Protein AF-A0A7C3T3M4-F1 (afdb_monomer)

Radius of gyration: 14.47 Å; Cα contacts (8 Å, |Δi|>4): 45; chains: 1; bounding box: 25×26×35 Å

Sequence (59 aa):
MRDYRSLSLWHDSLPEPITPRPALSGPLAVDVAIVGAGYTGLWTAYYLAKADPHLRIAV

pLDDT: mean 94.06, std 5.63, range [63.81, 98.69]

Secondary structure (DSSP, 8-state):
---SGGG-HHHHT-SS---PPPPPSS----SEE-S--SHHHHHHHHHHHHH-TT--EE-

Solvent-accessible surface area (backbone atoms only — not comparable to full-atom values): 3981 Å² total; per-residue (Å²): 132,86,70,61,43,84,73,38,74,74,50,50,69,47,94,61,85,91,72,81,76,82,74,78,95,61,93,80,93,58,78,42,81,43,93,50,80,46,71,68,41,48,50,51,52,50,54,47,42,71,76,40,75,82,62,46,73,46,98

Mean predicted aligned error: 3.88 Å

Nearest PDB structures (foldseek):
  3tfl-assembly1_A  TM=3.099E-01  e=4.150E+00  Streptococcus pneumoniae

Structure (mmCIF, N/CA/C/O backbone):
data_AF-A0A7C3T3M4-F1
#
_entry.id   AF-A0A7C3T3M4-F1
#
loop_
_atom_site.group_PDB
_atom_site.id
_atom_site.type_symbol
_atom_site.label_atom_id
_atom_site.label_alt_id
_atom_site.label_comp_id
_atom_site.label_asym_id
_atom_site.label_entity_id
_atom_site.label_seq_id
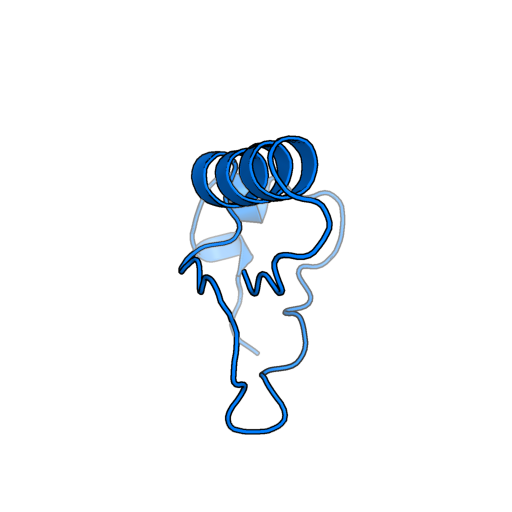_atom_site.pdbx_PDB_ins_code
_atom_site.Cartn_x
_atom_site.Cartn_y
_atom_site.Cartn_z
_atom_site.occupancy
_atom_site.B_iso_or_equiv
_atom_site.auth_seq_id
_atom_site.auth_comp_id
_atom_site.auth_asym_id
_atom_site.auth_atom_id
_atom_site.pdbx_PDB_model_num
ATOM 1 N N . MET A 1 1 ? 15.064 -14.484 -12.092 1.00 63.81 1 MET A N 1
ATOM 2 C CA . MET A 1 1 ? 14.455 -13.271 -11.499 1.00 63.81 1 MET A CA 1
ATOM 3 C C . MET A 1 1 ? 13.396 -12.764 -12.462 1.00 63.81 1 MET A C 1
ATOM 5 O O . MET A 1 1 ? 13.620 -12.863 -13.660 1.00 63.81 1 MET A O 1
ATOM 9 N N . ARG A 1 2 ? 12.240 -12.304 -11.976 1.00 78.56 2 ARG A N 1
ATOM 10 C CA . ARG A 1 2 ? 11.204 -11.723 -12.843 1.00 78.56 2 ARG A CA 1
ATOM 11 C C . ARG A 1 2 ? 11.701 -10.359 -13.329 1.00 78.56 2 ARG A C 1
ATOM 13 O O . ARG A 1 2 ? 12.106 -9.555 -12.495 1.00 78.56 2 ARG A O 1
ATOM 20 N N . ASP A 1 3 ? 11.698 -10.116 -14.634 1.00 88.69 3 ASP A N 1
ATOM 21 C CA . ASP A 1 3 ? 12.045 -8.800 -15.173 1.00 88.69 3 ASP A CA 1
ATOM 22 C C . ASP A 1 3 ? 10.835 -7.864 -15.064 1.00 88.69 3 ASP A C 1
ATOM 24 O O . ASP A 1 3 ? 9.918 -7.898 -15.886 1.00 88.69 3 ASP A O 1
ATOM 28 N N . TYR A 1 4 ? 10.818 -7.048 -14.010 1.00 90.38 4 TYR A N 1
ATOM 29 C CA . TYR A 1 4 ? 9.718 -6.127 -13.740 1.00 90.38 4 TYR A CA 1
ATOM 30 C C . TYR A 1 4 ? 9.621 -4.983 -14.752 1.00 90.38 4 TYR A C 1
ATOM 32 O O . TYR A 1 4 ? 8.519 -4.458 -14.925 1.00 90.38 4 TYR A O 1
ATOM 40 N N . ARG A 1 5 ? 10.721 -4.611 -15.425 1.00 92.38 5 ARG A N 1
ATOM 41 C CA . ARG A 1 5 ? 10.733 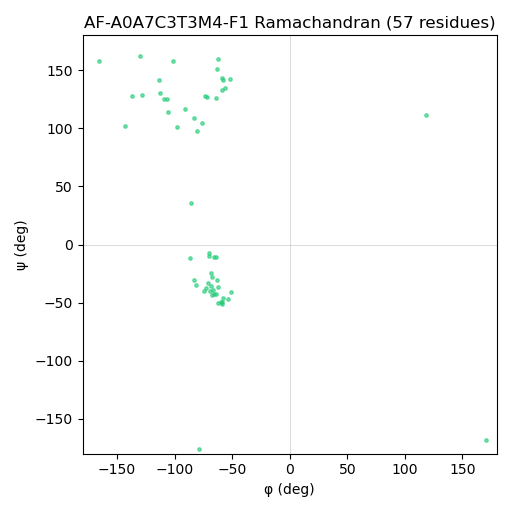-3.495 -16.384 1.00 92.38 5 ARG A CA 1
ATOM 42 C C . ARG A 1 5 ? 9.915 -3.815 -17.629 1.00 92.38 5 ARG A C 1
ATOM 44 O O . ARG A 1 5 ? 9.156 -2.975 -18.090 1.00 92.38 5 ARG A O 1
ATOM 51 N N . SER A 1 6 ? 9.937 -5.072 -18.070 1.00 94.06 6 SER A N 1
ATOM 52 C CA . SER A 1 6 ? 9.119 -5.544 -19.197 1.00 94.06 6 SER A CA 1
ATOM 53 C C . SER A 1 6 ? 7.596 -5.495 -18.972 1.00 94.06 6 SER A C 1
ATOM 55 O O . SER A 1 6 ? 6.833 -5.686 -19.917 1.00 94.06 6 SER A O 1
ATOM 57 N N . LEU A 1 7 ? 7.122 -5.258 -17.740 1.00 91.81 7 LEU A N 1
ATOM 58 C CA . LEU A 1 7 ? 5.695 -5.344 -17.408 1.00 91.81 7 LEU A CA 1
ATOM 59 C C . LEU A 1 7 ? 4.899 -4.079 -17.750 1.00 91.81 7 LEU A C 1
ATOM 61 O O . LEU A 1 7 ? 3.697 -4.17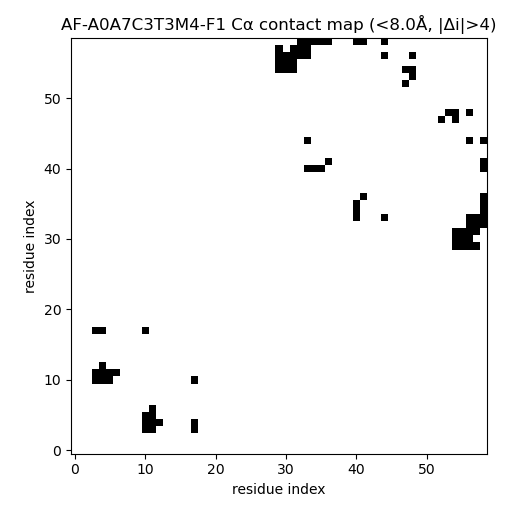5 -17.989 1.00 91.81 7 LEU A O 1
ATOM 65 N N . SER A 1 8 ? 5.512 -2.892 -17.697 1.00 91.75 8 SER A N 1
ATOM 66 C CA . SER A 1 8 ? 4.816 -1.631 -17.987 1.00 91.75 8 SER A CA 1
ATOM 67 C C . SER A 1 8 ? 5.780 -0.465 -18.197 1.00 91.75 8 SER A C 1
ATOM 69 O O . SER A 1 8 ? 6.878 -0.461 -17.644 1.00 91.75 8 SER A O 1
ATOM 71 N N . LEU A 1 9 ? 5.307 0.575 -18.895 1.00 93.06 9 LEU A N 1
ATOM 72 C CA . LEU A 1 9 ? 6.012 1.856 -19.046 1.00 93.06 9 LEU A CA 1
ATOM 73 C C . LEU A 1 9 ? 6.469 2.430 -17.694 1.00 93.06 9 LEU A C 1
ATOM 75 O O . LEU A 1 9 ? 7.582 2.930 -17.573 1.00 93.06 9 LEU A O 1
ATOM 79 N N . TRP A 1 10 ? 5.622 2.333 -16.666 1.00 88.88 10 TRP A N 1
ATOM 80 C CA . TRP A 1 10 ? 5.915 2.876 -15.340 1.00 88.88 10 TRP A CA 1
ATOM 81 C C . TRP A 1 10 ? 7.084 2.159 -14.667 1.00 88.88 10 TRP A C 1
ATOM 83 O O . TRP A 1 10 ? 7.955 2.816 -14.108 1.00 88.88 10 TRP A O 1
ATOM 93 N N . HIS A 1 11 ? 7.137 0.829 -14.755 1.00 91.75 11 HIS A N 1
ATOM 94 C CA . HIS A 1 11 ? 8.269 0.060 -14.242 1.00 91.75 11 HIS A CA 1
ATOM 95 C C . HIS A 1 11 ? 9.550 0.327 -15.039 1.00 91.75 11 HIS A C 1
ATOM 97 O O . HIS A 1 11 ? 10.608 0.510 -14.444 1.00 91.75 11 HIS A O 1
ATOM 103 N N . ASP A 1 12 ? 9.464 0.378 -16.367 1.00 93.38 12 ASP A N 1
ATOM 104 C CA . ASP A 1 12 ? 10.629 0.627 -17.220 1.00 93.38 12 ASP A CA 1
ATOM 105 C C . ASP A 1 12 ? 11.255 2.008 -16.965 1.00 93.38 12 ASP A C 1
ATOM 107 O O . ASP A 1 12 ? 12.474 2.152 -16.918 1.00 93.38 12 ASP A O 1
ATOM 111 N N . SER A 1 13 ? 10.416 3.011 -16.684 1.00 94.00 13 SER A N 1
ATOM 112 C CA . SER A 1 13 ? 10.847 4.393 -16.443 1.00 94.00 13 SER A CA 1
ATOM 113 C C . SER A 1 13 ? 11.603 4.632 -15.124 1.00 94.00 13 SER A C 1
ATOM 115 O O . SER A 1 13 ? 12.097 5.739 -14.902 1.00 94.00 13 SER A O 1
ATOM 117 N N . LEU A 1 14 ? 11.700 3.636 -14.231 1.00 92.00 14 LEU A N 1
ATOM 118 C CA . LEU A 1 14 ? 12.352 3.808 -12.931 1.00 92.00 14 LEU A CA 1
ATOM 119 C C . LEU A 1 14 ? 13.888 3.882 -13.066 1.00 92.00 14 LEU A C 1
ATOM 121 O O . LEU A 1 14 ? 14.503 2.960 -13.618 1.00 92.00 14 LEU A O 1
ATOM 125 N N . PRO A 1 15 ? 14.531 4.927 -12.500 1.00 92.12 15 PRO A N 1
ATOM 126 C CA . PRO A 1 15 ? 15.977 5.130 -12.621 1.00 92.12 15 PRO A CA 1
ATOM 127 C C . PRO A 1 15 ? 16.785 4.059 -11.876 1.00 92.12 15 PRO A C 1
ATOM 129 O O . PRO A 1 15 ? 17.897 3.725 -12.280 1.00 92.12 15 PRO A O 1
ATOM 132 N N . GLU A 1 16 ? 16.217 3.487 -10.814 1.00 90.38 16 GLU A N 1
ATOM 133 C CA . GLU A 1 16 ? 16.856 2.473 -9.979 1.00 90.38 16 GLU A CA 1
ATOM 134 C C . GLU A 1 16 ? 16.366 1.050 -10.305 1.00 90.38 16 GLU A C 1
ATOM 136 O O . GLU A 1 16 ? 15.270 0.869 -10.851 1.00 90.38 16 GLU A O 1
ATOM 141 N N . PRO A 1 17 ? 17.153 0.009 -9.972 1.00 88.00 17 PRO A N 1
ATOM 142 C CA . PRO A 1 17 ? 16.710 -1.375 -10.077 1.00 88.00 17 PRO A CA 1
ATOM 143 C C . PRO A 1 17 ? 15.461 -1.651 -9.231 1.00 88.00 17 PRO A C 1
ATOM 145 O O . PRO A 1 17 ? 15.405 -1.339 -8.041 1.00 88.00 17 PRO A O 1
ATOM 148 N N . ILE A 1 18 ? 14.471 -2.313 -9.830 1.00 90.56 18 ILE A N 1
ATOM 149 C CA . ILE A 1 18 ? 13.227 -2.670 -9.142 1.00 90.56 18 ILE A CA 1
ATOM 150 C C . ILE A 1 18 ? 13.490 -3.854 -8.214 1.00 90.56 18 ILE A C 1
ATOM 152 O O . ILE A 1 18 ? 13.586 -4.999 -8.660 1.00 90.56 18 ILE A O 1
ATOM 156 N N . THR A 1 19 ? 13.563 -3.579 -6.914 1.00 89.69 19 THR A N 1
ATOM 157 C CA . THR A 1 19 ? 13.632 -4.610 -5.873 1.00 89.69 19 THR A CA 1
ATOM 158 C C . THR A 1 19 ? 12.285 -4.688 -5.155 1.00 89.69 19 THR A C 1
ATOM 160 O O . THR A 1 19 ? 11.897 -3.719 -4.497 1.00 89.69 19 THR A O 1
ATOM 163 N N . PRO A 1 20 ? 11.539 -5.804 -5.267 1.00 88.25 20 PRO A N 1
ATOM 164 C CA . PRO A 1 20 ? 10.305 -5.986 -4.514 1.00 88.25 20 PRO A CA 1
ATOM 165 C C . PRO A 1 20 ? 10.557 -5.885 -3.011 1.00 88.25 20 PRO A C 1
ATOM 167 O O . PRO A 1 20 ? 11.560 -6.396 -2.507 1.00 88.25 20 PRO A O 1
ATOM 170 N N . ARG A 1 21 ? 9.623 -5.269 -2.280 1.00 89.38 21 ARG A N 1
ATOM 171 C CA . ARG A 1 21 ? 9.652 -5.330 -0.815 1.00 89.38 21 ARG A CA 1
ATOM 172 C C . ARG A 1 21 ? 9.469 -6.785 -0.359 1.00 89.38 21 ARG A C 1
ATOM 174 O O . ARG A 1 21 ? 8.796 -7.550 -1.059 1.00 89.38 21 ARG A O 1
ATOM 181 N N . PRO A 1 22 ? 10.028 -7.169 0.802 1.00 91.69 22 PRO A N 1
ATOM 182 C CA . PRO A 1 22 ? 9.763 -8.474 1.389 1.00 91.69 22 PRO A CA 1
ATOM 183 C C . PRO A 1 22 ? 8.261 -8.736 1.502 1.00 91.69 22 PRO A C 1
ATOM 185 O O . PRO A 1 22 ? 7.485 -7.827 1.805 1.00 91.69 22 PRO A O 1
ATOM 188 N N . ALA A 1 23 ? 7.860 -9.985 1.270 1.00 92.19 23 ALA A N 1
ATOM 189 C CA . ALA A 1 23 ? 6.502 -10.413 1.567 1.00 92.19 23 ALA A CA 1
ATOM 190 C C . ALA A 1 23 ? 6.222 -10.282 3.073 1.00 92.19 23 ALA A C 1
ATOM 192 O O . ALA A 1 23 ? 7.145 -10.273 3.893 1.00 92.19 23 ALA A O 1
ATOM 193 N N . LEU A 1 24 ? 4.939 -10.221 3.435 1.00 92.25 24 LEU A N 1
ATOM 194 C CA . LEU A 1 24 ? 4.533 -10.293 4.835 1.00 92.25 24 LEU A CA 1
ATOM 195 C C . LEU A 1 24 ? 5.082 -11.579 5.465 1.00 92.25 24 LEU A C 1
ATOM 197 O O . LEU A 1 24 ? 4.977 -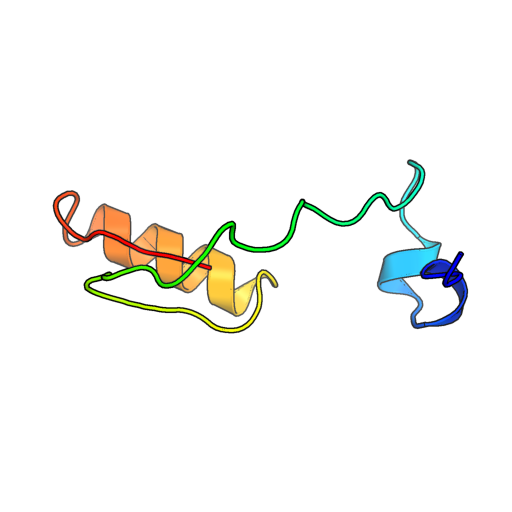12.659 4.884 1.00 92.25 24 LEU A O 1
ATOM 201 N N . SER A 1 25 ? 5.651 -11.460 6.664 1.00 93.00 25 SER A N 1
ATOM 202 C CA . SER A 1 25 ? 6.213 -12.592 7.413 1.00 93.00 25 SER A CA 1
ATOM 203 C C . SER A 1 25 ? 5.146 -13.555 7.942 1.00 93.00 25 SER A C 1
ATOM 205 O O . SER A 1 25 ? 5.474 -14.641 8.415 1.00 93.00 25 SER A O 1
ATOM 207 N N . GLY A 1 26 ? 3.873 -13.169 7.860 1.00 94.88 26 GLY A N 1
ATOM 208 C CA . GLY A 1 26 ? 2.732 -13.960 8.283 1.00 94.88 26 GLY A CA 1
ATOM 209 C C . GLY A 1 26 ? 1.439 -13.141 8.264 1.00 94.88 26 GLY A C 1
ATOM 210 O O . GLY A 1 26 ? 1.410 -12.034 7.716 1.00 94.88 26 GLY A O 1
ATOM 211 N N . PRO A 1 27 ? 0.363 -13.677 8.858 1.00 96.00 27 PRO A N 1
ATOM 212 C CA . PRO A 1 27 ? -0.897 -12.961 9.015 1.00 96.00 27 PRO A CA 1
ATOM 213 C C . PRO A 1 27 ? -0.723 -11.667 9.821 1.00 96.00 27 PRO A C 1
ATOM 215 O O . PRO A 1 27 ? 0.021 -11.637 10.802 1.00 96.00 27 PRO A O 1
ATOM 218 N N . LEU A 1 28 ? -1.456 -10.617 9.443 1.00 96.00 28 LEU A N 1
ATOM 219 C CA . LEU A 1 28 ? -1.455 -9.328 10.133 1.00 96.00 28 LEU A CA 1
ATOM 220 C C . LEU A 1 28 ? -2.891 -8.899 10.451 1.00 96.00 28 LEU A C 1
ATOM 222 O O . LEU A 1 28 ? -3.740 -8.860 9.564 1.00 96.00 28 LEU A O 1
ATOM 226 N N . ALA A 1 29 ? -3.151 -8.553 11.711 1.00 97.56 29 ALA A N 1
ATOM 227 C CA . ALA A 1 29 ? -4.410 -7.941 12.119 1.00 97.56 29 ALA A CA 1
ATOM 228 C C . ALA A 1 29 ? -4.282 -6.417 12.045 1.00 97.56 29 ALA A C 1
ATOM 230 O O . ALA A 1 29 ? -3.502 -5.827 12.796 1.00 97.56 29 ALA A O 1
ATOM 231 N N . VAL A 1 30 ? -5.066 -5.797 11.171 1.00 98.25 30 VAL A N 1
ATOM 232 C CA . VAL A 1 30 ? -5.110 -4.347 10.947 1.00 98.25 30 VAL A CA 1
ATOM 233 C C . VAL A 1 30 ? -6.542 -3.851 10.990 1.00 98.25 30 VAL A C 1
ATOM 235 O O . VAL A 1 30 ? -7.477 -4.638 10.852 1.00 98.25 30 VAL A O 1
ATOM 238 N N . ASP A 1 31 ? -6.699 -2.546 11.162 1.00 98.56 31 ASP A N 1
ATOM 239 C CA . ASP A 1 31 ? -8.011 -1.907 11.137 1.00 98.56 31 ASP A CA 1
ATOM 240 C C . ASP A 1 31 ? -8.441 -1.661 9.682 1.00 98.56 31 ASP A C 1
ATOM 242 O O . ASP A 1 31 ? -9.610 -1.827 9.339 1.00 98.56 31 ASP A O 1
ATOM 246 N N . VAL A 1 32 ? -7.478 -1.355 8.799 1.00 98.44 32 VAL A N 1
ATOM 247 C CA . VAL A 1 32 ? -7.697 -1.239 7.350 1.00 98.44 32 VAL A CA 1
ATOM 248 C C . VAL A 1 32 ? -6.565 -1.915 6.574 1.00 98.44 32 VAL A C 1
ATOM 250 O O . VAL A 1 32 ? -5.389 -1.609 6.772 1.00 98.44 32 VAL A O 1
ATOM 253 N N . ALA A 1 33 ? -6.930 -2.808 5.651 1.00 98.06 33 ALA A N 1
ATOM 254 C CA . ALA A 1 33 ? -6.025 -3.381 4.656 1.00 98.06 33 ALA A CA 1
ATOM 255 C C . ALA A 1 33 ? -6.323 -2.780 3.276 1.00 98.06 33 ALA A C 1
ATOM 257 O O . ALA A 1 33 ? -7.454 -2.843 2.795 1.00 98.06 33 ALA A O 1
ATOM 258 N N . ILE A 1 34 ? -5.308 -2.212 2.632 1.00 98.06 34 ILE A N 1
ATOM 259 C CA . ILE A 1 34 ? -5.387 -1.623 1.297 1.00 98.06 34 ILE A CA 1
ATOM 260 C C . ILE A 1 34 ? -4.622 -2.536 0.346 1.00 98.06 34 ILE A C 1
ATOM 262 O O . ILE A 1 34 ? -3.463 -2.844 0.581 1.00 98.06 34 ILE A O 1
ATOM 266 N N . VAL A 1 35 ? -5.261 -2.983 -0.736 1.0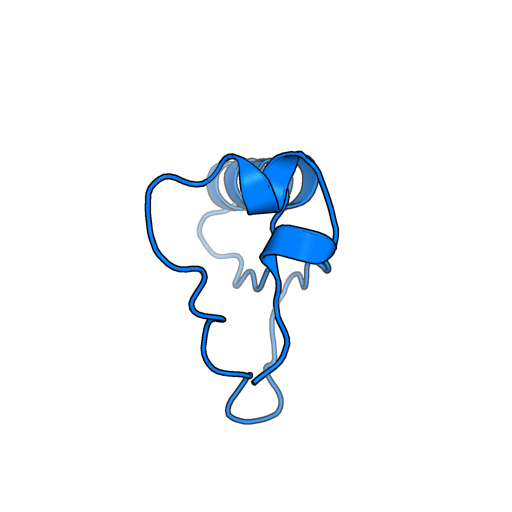0 96.62 35 VAL A N 1
ATOM 267 C CA . VAL A 1 35 ? -4.604 -3.828 -1.742 1.00 96.62 35 VAL A CA 1
ATOM 268 C C . VAL A 1 35 ? -4.145 -2.954 -2.902 1.00 96.62 35 VAL A C 1
ATOM 270 O O . VAL A 1 35 ? -4.941 -2.584 -3.764 1.00 96.62 35 VAL A O 1
ATOM 273 N N . GLY A 1 36 ? -2.849 -2.641 -2.922 1.00 92.31 36 GLY A N 1
ATOM 274 C CA . GLY A 1 36 ? -2.197 -1.917 -4.012 1.00 92.31 36 GLY A CA 1
ATOM 275 C C . GLY A 1 36 ? -1.603 -0.581 -3.574 1.00 92.31 36 GLY A C 1
ATOM 276 O O . GLY A 1 36 ? -2.313 0.395 -3.346 1.00 92.31 36 GLY A O 1
ATOM 277 N N . ALA A 1 37 ? -0.273 -0.505 -3.569 1.00 93.38 37 ALA A N 1
ATOM 278 C CA . ALA A 1 37 ? 0.498 0.676 -3.170 1.00 93.38 37 ALA A CA 1
ATOM 279 C C . ALA A 1 37 ? 0.716 1.698 -4.310 1.00 93.38 37 ALA A C 1
ATOM 281 O O . ALA A 1 37 ? 1.779 2.309 -4.414 1.00 93.38 37 ALA A O 1
ATOM 282 N N . GLY A 1 38 ? -0.275 1.863 -5.193 1.00 91.44 38 GLY A N 1
ATOM 283 C CA . GLY A 1 38 ? -0.298 2.948 -6.182 1.00 91.44 38 GLY A CA 1
ATOM 284 C C . GLY A 1 38 ? -0.748 4.275 -5.561 1.00 91.44 38 GLY A C 1
ATOM 285 O O . GLY A 1 38 ? -1.026 4.343 -4.364 1.00 91.44 38 GLY A O 1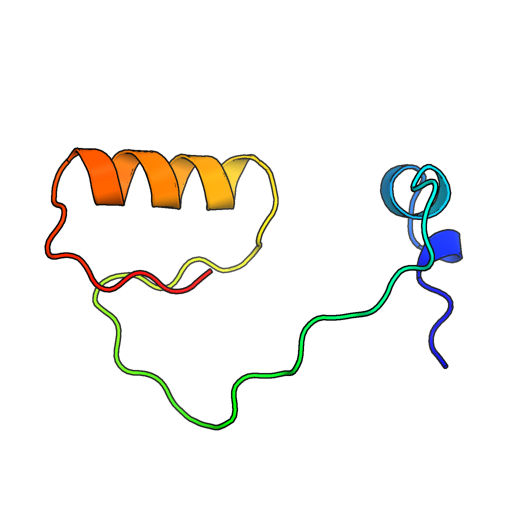
ATOM 286 N N . TYR A 1 39 ? -0.890 5.330 -6.372 1.00 94.94 39 TYR A N 1
ATOM 287 C CA . TYR A 1 39 ? -1.316 6.645 -5.871 1.00 94.94 39 TYR A CA 1
ATOM 288 C C . TYR A 1 39 ? -2.622 6.587 -5.081 1.00 94.94 39 TYR A C 1
ATOM 290 O O . TYR A 1 39 ? -2.678 7.122 -3.980 1.00 94.94 39 TYR A O 1
ATOM 298 N N . THR A 1 40 ? -3.643 5.905 -5.600 1.00 96.56 40 THR A N 1
ATOM 299 C CA . THR A 1 40 ? -4.932 5.777 -4.912 1.00 96.56 40 THR A CA 1
ATOM 300 C C . THR A 1 40 ? -4.770 5.131 -3.539 1.00 96.56 40 THR A C 1
AT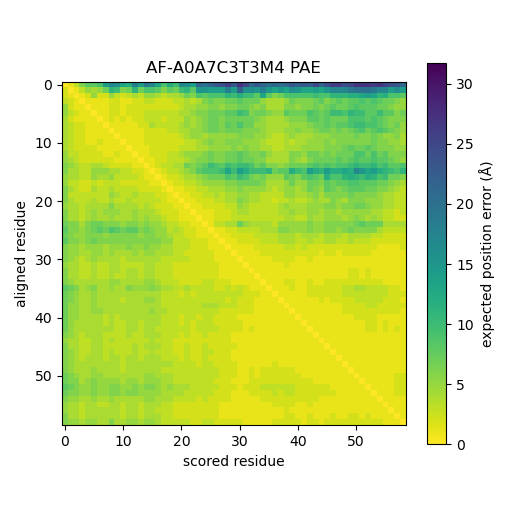OM 302 O O . THR A 1 40 ? -5.196 5.718 -2.553 1.00 96.56 40 THR A O 1
ATOM 305 N N . GLY A 1 41 ? -4.094 3.980 -3.447 1.00 98.06 41 GLY A N 1
ATOM 306 C CA . GLY A 1 41 ? -3.914 3.277 -2.175 1.00 98.06 41 GLY A CA 1
ATOM 307 C C . GLY A 1 41 ? -3.098 4.072 -1.153 1.00 98.06 41 GLY A C 1
ATOM 308 O O . GLY A 1 41 ? -3.488 4.160 0.010 1.00 98.06 41 GLY A O 1
ATOM 309 N N . LEU A 1 42 ? -2.010 4.721 -1.582 1.00 97.81 42 LEU A N 1
ATOM 310 C CA . LEU A 1 42 ? -1.175 5.538 -0.695 1.00 97.81 42 LEU A CA 1
ATOM 311 C C . LEU A 1 42 ? -1.888 6.812 -0.226 1.00 97.81 42 LEU A C 1
ATOM 313 O O . LEU A 1 42 ? -1.781 7.170 0.945 1.00 97.81 42 LEU A O 1
ATOM 317 N N . TRP A 1 43 ? -2.648 7.479 -1.097 1.00 98.25 43 TRP A N 1
ATOM 318 C CA . TRP A 1 43 ? -3.464 8.628 -0.700 1.00 98.25 43 TRP A CA 1
ATOM 319 C C . TRP A 1 43 ? -4.593 8.226 0.245 1.00 98.25 43 TRP A C 1
ATOM 321 O O . TRP A 1 43 ? -4.848 8.939 1.215 1.00 98.25 43 TRP A O 1
ATOM 331 N N . THR A 1 44 ? -5.234 7.078 0.015 1.00 98.56 44 THR A N 1
ATOM 332 C CA . THR A 1 44 ? -6.215 6.522 0.952 1.00 98.56 44 THR A CA 1
ATOM 333 C C . THR A 1 44 ? -5.578 6.281 2.319 1.00 98.56 44 THR A C 1
ATOM 335 O O . THR A 1 44 ? -6.111 6.767 3.314 1.00 98.56 44 THR A O 1
ATOM 338 N N . ALA A 1 45 ? -4.414 5.624 2.382 1.00 98.62 45 ALA A N 1
ATOM 339 C CA . ALA A 1 45 ? -3.688 5.413 3.636 1.00 98.62 45 ALA A CA 1
ATOM 340 C C . ALA A 1 45 ? -3.348 6.739 4.338 1.00 98.62 45 ALA A C 1
ATOM 342 O O . ALA A 1 45 ? -3.587 6.889 5.534 1.00 98.62 45 ALA A O 1
ATOM 343 N N . TYR A 1 46 ? -2.841 7.718 3.583 1.00 98.56 46 TYR A N 1
ATOM 344 C CA . TYR A 1 46 ? -2.493 9.042 4.093 1.00 98.56 46 TYR A CA 1
ATOM 345 C C . TYR A 1 46 ? -3.699 9.765 4.706 1.00 98.56 46 TYR A C 1
ATOM 347 O O . TYR A 1 46 ? -3.615 10.269 5.826 1.00 98.56 46 TYR A O 1
ATOM 355 N N . TYR A 1 47 ? -4.830 9.817 3.997 1.00 98.69 47 TYR A N 1
ATOM 356 C CA . TYR A 1 47 ? -6.014 10.516 4.494 1.00 98.69 47 TYR A CA 1
ATOM 357 C C . TYR A 1 47 ? -6.686 9.785 5.658 1.00 98.69 47 TYR A C 1
ATOM 359 O O . TYR A 1 47 ? -7.176 10.457 6.563 1.00 98.69 47 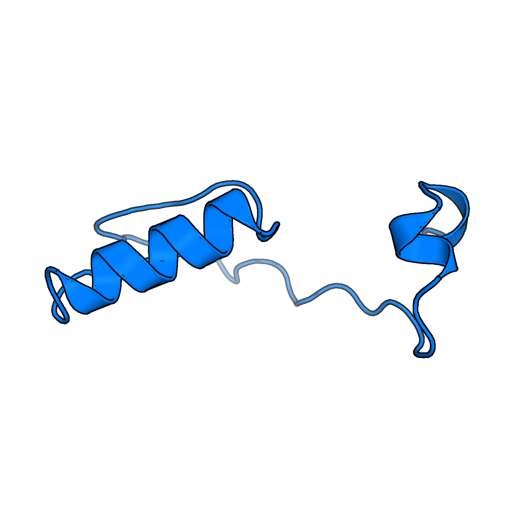TYR A O 1
ATOM 367 N N . LEU A 1 48 ? -6.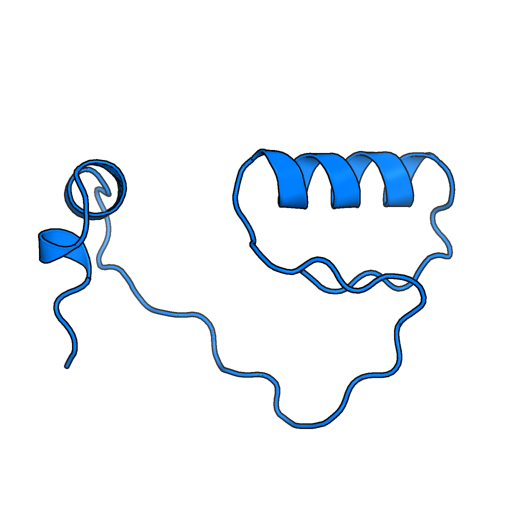656 8.447 5.685 1.00 98.69 48 LEU A N 1
ATOM 368 C CA . LEU A 1 48 ? -7.095 7.668 6.846 1.00 98.69 48 LEU A CA 1
ATOM 369 C C . LEU A 1 48 ? -6.236 7.981 8.076 1.00 98.69 48 LEU A C 1
ATOM 371 O O . LEU A 1 48 ? -6.786 8.349 9.107 1.00 98.69 48 LEU A O 1
ATOM 375 N N . ALA A 1 49 ? -4.906 7.940 7.950 1.00 98.56 49 ALA A N 1
ATOM 376 C CA . ALA A 1 49 ? -3.992 8.255 9.051 1.00 98.56 49 ALA A CA 1
ATOM 377 C C . ALA A 1 49 ? -4.116 9.713 9.532 1.00 98.56 49 ALA A C 1
ATOM 379 O O . ALA A 1 49 ? -3.902 10.008 10.705 1.00 98.56 49 ALA A O 1
ATOM 380 N N . LYS A 1 50 ? -4.466 10.643 8.633 1.00 98.62 50 LYS A N 1
ATOM 381 C CA . LYS A 1 50 ? -4.736 12.042 8.989 1.00 98.62 50 LYS A CA 1
ATOM 382 C C . LYS A 1 50 ? -6.061 12.210 9.737 1.00 98.62 50 LYS A C 1
ATOM 384 O O . LYS A 1 50 ? -6.144 13.071 10.609 1.00 98.62 50 LYS A O 1
ATOM 389 N N . ALA A 1 51 ? -7.091 11.454 9.361 1.00 98.69 51 ALA A N 1
ATOM 390 C CA . ALA A 1 51 ? -8.405 11.509 9.997 1.00 98.69 51 ALA A CA 1
ATOM 391 C C . ALA A 1 51 ? -8.402 10.829 11.373 1.00 98.69 51 ALA A C 1
ATOM 393 O O . ALA A 1 51 ? -8.995 11.359 12.310 1.00 98.69 51 ALA A O 1
ATOM 394 N N . ASP A 1 52 ? -7.708 9.697 11.492 1.00 98.56 52 ASP A N 1
ATOM 395 C CA . ASP A 1 52 ? -7.518 8.969 12.742 1.00 98.56 52 ASP A CA 1
ATOM 396 C C . ASP A 1 52 ? -6.100 8.361 12.809 1.00 98.56 52 ASP A C 1
ATOM 398 O O . ASP A 1 52 ? -5.830 7.317 12.201 1.00 98.56 52 ASP A O 1
ATOM 402 N N . PRO A 1 53 ? -5.182 8.988 13.568 1.00 97.81 53 PRO A N 1
ATOM 403 C CA . PRO A 1 53 ? -3.814 8.501 13.744 1.00 97.81 53 PRO A CA 1
ATOM 404 C C . PRO A 1 53 ? -3.692 7.170 14.497 1.00 97.81 53 PRO A C 1
ATOM 406 O O . PRO A 1 53 ? -2.598 6.608 14.540 1.00 97.81 53 PRO A O 1
ATOM 409 N N . HIS A 1 54 ? -4.766 6.671 15.120 1.00 98.44 54 HIS A N 1
ATOM 410 C CA . HIS A 1 54 ? -4.748 5.400 15.845 1.00 98.44 54 HIS A CA 1
ATOM 411 C C . HIS A 1 54 ? -5.021 4.186 14.949 1.00 98.44 54 HIS A C 1
ATOM 413 O O . HIS A 1 54 ? -4.787 3.057 15.387 1.00 98.44 54 HIS A O 1
ATOM 419 N N . LEU A 1 55 ? -5.463 4.392 13.702 1.00 98.56 55 LEU A N 1
ATOM 420 C CA . LEU A 1 55 ? -5.683 3.306 12.751 1.00 98.56 55 LEU A CA 1
ATOM 421 C C . LEU A 1 55 ? -4.373 2.595 12.401 1.00 98.56 55 LEU A C 1
ATOM 423 O O . LEU A 1 55 ? -3.415 3.187 11.901 1.00 98.56 55 LEU A O 1
ATOM 427 N N . ARG A 1 56 ? -4.365 1.275 12.570 1.00 98.38 56 ARG A N 1
ATOM 428 C CA . ARG A 1 56 ? -3.325 0.389 12.046 1.00 98.38 56 ARG A CA 1
ATOM 429 C C . ARG A 1 56 ? -3.675 0.080 10.598 1.00 98.38 56 ARG A C 1
ATOM 431 O O . ARG A 1 56 ? -4.640 -0.637 10.332 1.00 98.38 56 ARG A O 1
ATOM 438 N N . ILE A 1 57 ? -2.901 0.630 9.670 1.00 98.25 57 ILE A N 1
ATOM 439 C CA . ILE A 1 57 ? -3.139 0.517 8.226 1.00 98.25 57 ILE A CA 1
ATOM 440 C C . ILE A 1 57 ? -2.017 -0.312 7.595 1.00 98.25 57 ILE A C 1
ATOM 442 O O . ILE A 1 57 ? -0.840 -0.025 7.814 1.00 98.25 57 ILE A O 1
ATOM 446 N N . ALA A 1 58 ? -2.376 -1.313 6.790 1.00 96.81 58 ALA A N 1
ATOM 447 C CA . ALA A 1 58 ? -1.447 -2.020 5.903 1.00 96.81 58 ALA A CA 1
ATOM 448 C C . ALA A 1 58 ? -1.793 -1.739 4.435 1.00 96.81 58 ALA A C 1
ATOM 450 O O . ALA A 1 58 ? -2.972 -1.671 4.090 1.00 96.81 58 ALA A O 1
ATOM 451 N N . VAL A 1 59 ? -0.768 -1.586 3.589 1.00 96.25 59 VAL A N 1
ATOM 452 C CA . VAL A 1 59 ? -0.866 -1.290 2.144 1.00 96.25 59 VAL A CA 1
ATOM 453 C C . VAL A 1 59 ? -0.037 -2.286 1.341 1.00 96.25 59 VAL A C 1
ATOM 455 O O . VAL A 1 59 ? 1.066 -2.620 1.830 1.00 96.25 59 VAL A O 1
#

Foldseek 3Di:
DDDQLVVDPVSVPDPDDDDDDDDPPDDDDFPEEFPDPPPVRVVVVVVVCVVPVVGGYHD